Protein AF-A0A3N4ZR74-F1 (afdb_monomer)

InterPro domains:
  IPR009081 Phosphopantetheine binding ACP domain [PF00550] (6-69)
  IPR036736 ACP-like superfamily [G3DSA:1.10.1200.10] (2-76)
  IPR036736 ACP-like superfamily [SSF47336] (5-72)

pLDDT: mean 84.52, std 9.01, range [60.03, 93.0]

Nearest PDB structures (foldseek):
  8xks-assembly1_R  TM=6.762E-01  e=4.667E-03  Chlamydomonas reinhardtii
  8gsa-assembly1_A  TM=7.508E-01  e=1.264E-02  Enterococcus faecalis
  8xqx-assembly1_J  TM=6.690E-01  e=1.954E-02  Chlamydomonas reinhardtii
  6kfu-assembly1_A  TM=6.769E-01  e=1.117E-01  Bacillus subtilis
  4ca3-assembly1_A  TM=6.349E-01  e=1.839E-01  Streptomyces virginiae

Foldseek 3Di:
DDLQVLLCLLCVQFPDHSVPFDQADFCVVRVHDPVSLVVSCVVCCVQQPPQLPDDDPPRTGSNSSVVSSVVSNVVVVVD

Structure (mmCIF, N/CA/C/O backbone):
data_AF-A0A3N4ZR74-F1
#
_entry.id   AF-A0A3N4ZR74-F1
#
loop_
_atom_site.group_PDB
_atom_site.id
_atom_site.type_symbol
_atom_site.label_atom_id
_atom_site.label_alt_id
_atom_site.label_comp_id
_atom_site.label_asym_id
_atom_site.label_entity_id
_atom_site.label_seq_id
_atom_site.pdbx_PDB_ins_code
_atom_site.Cartn_x
_atom_site.Cartn_y
_atom_site.Cartn_z
_atom_site.occupancy
_atom_site.B_iso_or_equiv
_atom_site.auth_seq_id
_atom_site.auth_comp_id
_atom_site.auth_asym_id
_atom_site.auth_atom_id
_atom_site.pdbx_PDB_model_num
ATOM 1 N N . MET A 1 1 ? 2.689 0.523 -12.133 1.00 77.06 1 MET A N 1
ATOM 2 C CA . MET A 1 1 ? 1.303 0.269 -11.666 1.00 77.06 1 MET A CA 1
ATOM 3 C C . MET A 1 1 ? 0.569 1.603 -11.496 1.00 77.06 1 MET A C 1
ATOM 5 O O . MET A 1 1 ? 1.254 2.613 -11.400 1.00 77.06 1 MET A O 1
ATOM 9 N N . ASN A 1 2 ? -0.770 1.634 -11.519 1.00 86.38 2 ASN A N 1
ATOM 10 C CA . ASN A 1 2 ? -1.571 2.838 -11.225 1.00 86.38 2 ASN A CA 1
ATOM 11 C C . ASN A 1 2 ? -2.180 2.770 -9.807 1.00 86.38 2 ASN A C 1
ATOM 13 O O . ASN A 1 2 ? -2.166 1.710 -9.185 1.00 86.38 2 ASN A O 1
ATOM 17 N N . GLU A 1 3 ? -2.711 3.889 -9.308 1.00 88.25 3 GLU A N 1
ATOM 18 C CA . GLU A 1 3 ? -3.277 3.999 -7.953 1.00 88.25 3 GLU A CA 1
ATOM 19 C C . GLU A 1 3 ? -4.411 2.997 -7.696 1.00 88.25 3 GLU A C 1
ATOM 21 O O . GLU A 1 3 ? -4.438 2.362 -6.647 1.00 88.25 3 GLU A O 1
ATOM 26 N N . THR A 1 4 ? -5.323 2.808 -8.651 1.00 89.25 4 THR A N 1
ATOM 27 C CA . THR A 1 4 ? -6.456 1.888 -8.488 1.00 89.25 4 THR A CA 1
ATOM 28 C C . THR A 1 4 ? -5.986 0.453 -8.273 1.00 89.25 4 THR A C 1
ATOM 30 O O . THR A 1 4 ? -6.366 -0.170 -7.288 1.00 89.25 4 THR A O 1
ATOM 33 N N . ALA A 1 5 ? -5.096 -0.042 -9.135 1.00 88.31 5 ALA A N 1
ATOM 34 C CA . ALA A 1 5 ? -4.553 -1.393 -9.020 1.00 88.31 5 ALA A CA 1
ATOM 35 C C . ALA A 1 5 ? -3.744 -1.581 -7.725 1.00 88.31 5 ALA A C 1
ATOM 37 O O . ALA A 1 5 ? -3.767 -2.656 -7.129 1.00 88.31 5 ALA A O 1
ATOM 38 N N . PHE A 1 6 ? -3.057 -0.530 -7.265 1.00 90.12 6 PHE A N 1
ATOM 39 C CA . PHE A 1 6 ? -2.376 -0.552 -5.975 1.00 90.12 6 PHE A CA 1
ATOM 40 C C . PHE A 1 6 ? -3.362 -0.685 -4.815 1.00 90.12 6 PHE A C 1
ATOM 42 O O . PHE A 1 6 ? -3.184 -1.568 -3.982 1.00 90.12 6 PHE A O 1
ATOM 49 N N . LYS A 1 7 ? -4.416 0.139 -4.775 1.00 92.00 7 LYS A N 1
ATOM 50 C CA . LYS A 1 7 ? -5.438 0.066 -3.722 1.00 92.00 7 LYS A CA 1
ATOM 51 C C . LYS A 1 7 ? -6.156 -1.278 -3.717 1.00 92.00 7 LYS A C 1
ATOM 53 O O . LYS A 1 7 ? -6.421 -1.807 -2.649 1.00 92.00 7 LYS A O 1
ATOM 58 N N . GLU A 1 8 ? -6.420 -1.868 -4.881 1.00 92.50 8 GLU A N 1
ATOM 59 C CA . GLU A 1 8 ? -6.975 -3.225 -4.979 1.00 92.50 8 GLU A CA 1
ATOM 60 C C . GLU A 1 8 ? -6.029 -4.286 -4.400 1.00 92.50 8 GLU A C 1
ATOM 62 O O . GLU A 1 8 ? -6.463 -5.197 -3.688 1.00 92.50 8 GLU A O 1
ATOM 67 N N . ALA A 1 9 ? -4.726 -4.170 -4.669 1.00 90.88 9 ALA A N 1
ATOM 68 C CA . ALA A 1 9 ? -3.730 -5.062 -4.090 1.00 90.88 9 ALA A CA 1
ATOM 69 C C . ALA A 1 9 ? -3.611 -4.867 -2.569 1.00 90.88 9 ALA A C 1
ATOM 71 O O . ALA A 1 9 ? -3.603 -5.857 -1.837 1.00 90.88 9 ALA A O 1
ATOM 72 N N . LEU A 1 10 ? -3.588 -3.614 -2.108 1.00 90.69 10 LEU A N 1
ATOM 73 C CA . LEU A 1 10 ? -3.493 -3.231 -0.701 1.00 90.69 10 LEU A CA 1
ATOM 74 C C . LEU A 1 10 ? -4.729 -3.662 0.098 1.00 90.69 10 LEU A C 1
ATOM 76 O O . LEU A 1 10 ? -4.588 -4.216 1.181 1.00 90.69 10 LEU A O 1
ATOM 80 N N . ALA A 1 11 ? -5.929 -3.522 -0.466 1.00 93.00 11 ALA A N 1
ATOM 81 C CA . ALA A 1 11 ? -7.191 -3.938 0.151 1.00 93.00 11 ALA A CA 1
ATOM 82 C C . ALA A 1 11 ? -7.307 -5.452 0.388 1.00 93.00 11 ALA A C 1
ATOM 84 O O . ALA A 1 11 ? -8.216 -5.903 1.074 1.00 93.00 11 ALA A O 1
ATOM 85 N N . THR A 1 12 ? -6.403 -6.260 -0.178 1.00 91.19 12 THR A N 1
ATOM 86 C CA . THR A 1 12 ? -6.305 -7.685 0.187 1.00 91.19 12 THR A CA 1
ATOM 87 C C . THR A 1 12 ? -5.783 -7.869 1.615 1.00 91.19 12 THR A C 1
ATOM 89 O O . THR A 1 12 ? -6.074 -8.884 2.242 1.00 91.19 12 THR A O 1
ATOM 92 N N . PHE A 1 13 ? -5.003 -6.904 2.099 1.00 90.62 13 PHE A N 1
ATOM 93 C CA . PHE A 1 13 ? -4.341 -6.927 3.399 1.00 90.62 13 PHE A CA 1
ATOM 94 C C . PHE A 1 13 ? -4.951 -5.918 4.377 1.00 90.62 13 PHE A C 1
ATOM 96 O O . PHE A 1 13 ? -4.883 -6.126 5.583 1.00 90.62 13 PHE A O 1
ATOM 103 N N . ALA A 1 14 ? -5.565 -4.847 3.867 1.00 92.00 14 ALA A N 1
ATOM 104 C CA . ALA A 1 14 ? -6.234 -3.852 4.690 1.00 92.00 14 ALA A CA 1
ATOM 105 C C . ALA A 1 14 ? -7.538 -4.390 5.300 1.00 92.00 14 ALA A C 1
ATOM 107 O O . ALA A 1 14 ? -8.153 -5.342 4.812 1.00 92.00 14 ALA A O 1
ATOM 108 N N . THR A 1 15 ? -7.999 -3.725 6.353 1.00 91.12 15 THR A N 1
ATOM 109 C CA . THR A 1 15 ? -9.286 -4.001 7.010 1.00 91.12 15 THR A CA 1
ATOM 110 C C . THR A 1 15 ? -10.483 -3.457 6.228 1.00 91.12 15 THR A C 1
ATOM 112 O O . THR A 1 15 ? -11.618 -3.876 6.467 1.00 91.12 15 THR A O 1
ATOM 115 N N . GLU A 1 16 ? -10.233 -2.557 5.275 1.00 89.94 16 GLU A N 1
ATOM 116 C CA . GLU A 1 16 ? -11.234 -1.873 4.462 1.00 89.94 16 GLU A CA 1
ATOM 117 C C . GLU A 1 16 ? -11.100 -2.183 2.960 1.00 89.94 16 GLU A C 1
ATOM 119 O O . GLU A 1 16 ? -10.006 -2.475 2.466 1.00 89.94 16 GLU A O 1
ATOM 124 N N . PRO A 1 17 ? -12.208 -2.113 2.193 1.00 92.00 17 PRO A N 1
ATOM 125 C CA . PRO A 1 17 ? -12.171 -2.312 0.749 1.00 92.00 17 PRO A CA 1
ATOM 126 C C . PRO A 1 17 ? -11.453 -1.158 0.034 1.00 92.00 17 PRO A C 1
ATOM 128 O O . PRO A 1 17 ? -11.462 -0.019 0.492 1.00 92.00 17 PRO A O 1
ATOM 131 N N . ALA A 1 18 ? -10.914 -1.431 -1.158 1.00 91.00 18 ALA A N 1
ATOM 132 C CA . ALA A 1 18 ? -10.129 -0.473 -1.949 1.00 91.00 18 ALA A CA 1
ATOM 133 C C . ALA A 1 18 ? -10.841 0.862 -2.236 1.00 91.00 18 ALA A C 1
ATOM 135 O O . ALA A 1 18 ? -10.181 1.881 -2.424 1.00 91.00 18 ALA A O 1
ATOM 136 N N . GLU A 1 19 ? -12.176 0.858 -2.281 1.00 91.00 19 GLU A N 1
ATOM 137 C CA . GLU A 1 19 ? -13.006 2.052 -2.480 1.00 91.00 19 GLU A CA 1
ATOM 138 C C . GLU A 1 19 ? -13.030 3.000 -1.271 1.00 91.00 19 GLU A C 1
ATOM 140 O O . GLU A 1 19 ? -13.247 4.198 -1.455 1.00 91.00 19 GLU A O 1
ATOM 145 N N . ASN A 1 20 ? -12.768 2.481 -0.069 1.00 91.75 20 ASN A N 1
ATOM 146 C CA . ASN A 1 20 ? -12.699 3.256 1.169 1.00 91.75 20 ASN A CA 1
ATOM 147 C C . ASN A 1 20 ? -11.283 3.747 1.485 1.00 91.75 20 ASN A C 1
ATOM 149 O O . ASN A 1 20 ? -11.141 4.695 2.247 1.00 91.75 20 ASN A O 1
ATOM 153 N N . LEU A 1 21 ? -10.252 3.143 0.887 1.00 91.19 21 LEU A N 1
ATOM 154 C CA . LEU A 1 21 ? -8.862 3.519 1.136 1.00 91.19 21 LEU A CA 1
ATOM 155 C C . LEU A 1 21 ? -8.531 4.887 0.519 1.00 91.19 21 LEU A C 1
ATOM 157 O O . LEU A 1 21 ? -8.567 5.088 -0.708 1.00 91.19 21 LEU A O 1
ATOM 161 N N . SER A 1 22 ? -8.122 5.825 1.362 1.00 92.69 22 SER A N 1
ATOM 162 C CA . SER A 1 22 ? -7.513 7.093 0.979 1.00 92.69 22 SER A CA 1
ATOM 163 C C . SER A 1 22 ? -5.994 6.965 0.898 1.00 92.69 22 SER A C 1
ATOM 165 O O . SER A 1 22 ? -5.360 6.186 1.596 1.00 92.69 22 SER A O 1
ATOM 167 N N . MET A 1 23 ? -5.381 7.788 0.048 1.00 90.62 23 MET A N 1
ATOM 168 C CA . MET A 1 23 ? -3.919 7.909 -0.013 1.00 90.62 23 MET A CA 1
ATOM 169 C C . MET A 1 23 ? -3.332 8.554 1.249 1.00 90.62 23 MET A C 1
ATOM 171 O O . MET A 1 23 ? -2.163 8.361 1.562 1.00 90.62 23 MET A O 1
ATOM 175 N N . THR A 1 24 ? -4.147 9.311 1.979 1.00 92.25 24 THR A N 1
ATOM 176 C CA . THR A 1 24 ? -3.749 9.986 3.218 1.00 92.25 24 THR A CA 1
ATOM 177 C C . THR A 1 24 ? -3.912 9.121 4.459 1.00 92.25 24 THR A C 1
ATOM 179 O O . THR A 1 24 ? -3.570 9.596 5.536 1.00 92.25 24 THR A O 1
ATOM 182 N N . ASP A 1 25 ? -4.487 7.923 4.331 1.00 92.56 25 ASP A N 1
ATOM 183 C CA . ASP A 1 25 ? -4.718 7.061 5.486 1.00 92.56 25 ASP A CA 1
ATOM 184 C C . ASP A 1 25 ? -3.392 6.527 6.012 1.00 92.56 25 ASP A C 1
ATOM 186 O O . ASP A 1 25 ? -2.477 6.211 5.238 1.00 92.56 25 ASP A O 1
ATOM 190 N N . GLU A 1 26 ? -3.298 6.427 7.333 1.00 91.94 26 GLU A N 1
ATOM 191 C CA . GLU A 1 26 ? -2.174 5.775 7.983 1.00 91.94 26 GLU A CA 1
ATOM 192 C C . GLU A 1 26 ? -2.276 4.260 7.790 1.00 91.94 26 GLU A C 1
ATOM 194 O O . GLU A 1 26 ? -3.352 3.671 7.909 1.00 91.94 26 GLU A O 1
ATOM 199 N N . LEU A 1 27 ? -1.145 3.612 7.503 1.00 90.19 27 LEU A N 1
ATOM 200 C CA . LEU A 1 27 ? -1.092 2.167 7.270 1.00 90.19 27 LEU A CA 1
ATOM 201 C C . LEU A 1 27 ? -1.607 1.386 8.489 1.00 90.19 27 LEU A C 1
ATOM 203 O O . LEU A 1 27 ? -2.386 0.452 8.325 1.00 90.19 27 LEU A O 1
ATOM 207 N N . ASP A 1 28 ? -1.250 1.813 9.703 1.00 89.75 28 ASP A N 1
ATOM 208 C CA . ASP A 1 28 ? -1.706 1.178 10.947 1.00 89.75 28 ASP A CA 1
ATOM 209 C C . ASP A 1 28 ? -3.232 1.290 11.132 1.00 89.75 28 ASP A C 1
ATOM 211 O O . ASP A 1 28 ? -3.881 0.315 11.514 1.00 89.75 28 ASP A O 1
ATOM 215 N N . GLU A 1 29 ? -3.833 2.432 10.769 1.00 91.06 29 GLU A N 1
ATOM 216 C CA . GLU A 1 29 ? -5.283 2.655 10.883 1.00 91.06 29 GLU A CA 1
ATOM 217 C C . GLU A 1 29 ? -6.090 1.733 9.962 1.00 91.06 29 GLU A C 1
ATOM 219 O O . GLU A 1 29 ? -7.147 1.228 10.352 1.00 91.06 29 GLU A O 1
ATOM 224 N N . ILE A 1 30 ? -5.567 1.445 8.768 1.00 91.75 30 ILE A N 1
ATOM 225 C CA . ILE A 1 30 ? -6.178 0.503 7.818 1.00 91.75 30 ILE A CA 1
ATOM 226 C C . ILE A 1 30 ? -5.738 -0.952 8.059 1.00 91.75 30 ILE A C 1
ATOM 228 O O . ILE A 1 30 ? -6.052 -1.837 7.260 1.00 91.75 30 ILE A O 1
ATOM 232 N N . GLY A 1 31 ? -5.031 -1.221 9.161 1.00 89.69 31 GLY A N 1
ATOM 233 C CA . GLY A 1 31 ? -4.581 -2.551 9.577 1.00 89.69 31 GLY A CA 1
ATOM 234 C C . GLY A 1 31 ? -3.456 -3.145 8.731 1.00 89.69 31 GLY A C 1
ATOM 235 O O . GLY A 1 31 ? -3.290 -4.362 8.711 1.00 89.69 31 GLY A O 1
ATOM 236 N N . ILE A 1 32 ? -2.695 -2.304 8.033 1.00 90.56 32 ILE A N 1
ATOM 237 C CA . ILE A 1 32 ? -1.492 -2.690 7.301 1.00 90.56 32 ILE A CA 1
ATOM 238 C C . ILE A 1 32 ? -0.295 -2.608 8.245 1.00 90.56 32 ILE A C 1
ATOM 240 O O . ILE A 1 32 ? 0.151 -1.530 8.632 1.00 90.56 32 ILE A O 1
ATOM 244 N N . ASP A 1 33 ? 0.256 -3.770 8.574 1.00 88.56 33 ASP A N 1
ATOM 245 C CA . ASP A 1 33 ? 1.498 -3.896 9.333 1.00 88.56 33 ASP A CA 1
ATOM 246 C C . ASP A 1 33 ? 2.706 -4.192 8.422 1.00 88.56 33 ASP A C 1
ATOM 248 O O . ASP A 1 33 ? 2.596 -4.369 7.206 1.00 88.56 33 ASP A O 1
ATOM 252 N N . SER A 1 34 ? 3.897 -4.274 9.015 1.00 84.31 34 SER A N 1
ATOM 253 C CA . SER A 1 34 ? 5.132 -4.583 8.284 1.00 84.31 34 SER A CA 1
ATOM 254 C C . SER A 1 34 ? 5.122 -5.960 7.605 1.00 84.31 34 SER A C 1
ATOM 256 O O . SER A 1 34 ? 5.817 -6.148 6.604 1.00 84.31 34 SER A O 1
ATOM 258 N N . ILE A 1 35 ? 4.324 -6.913 8.102 1.00 87.50 35 ILE A N 1
ATOM 259 C CA . ILE A 1 35 ? 4.144 -8.235 7.485 1.00 87.50 35 ILE A CA 1
ATOM 260 C C . ILE A 1 35 ? 3.273 -8.095 6.237 1.00 87.50 35 ILE A C 1
ATOM 262 O O . ILE A 1 35 ? 3.637 -8.592 5.177 1.00 87.50 35 ILE A O 1
ATOM 266 N N . SER A 1 36 ? 2.177 -7.354 6.343 1.00 88.94 36 SER A N 1
ATOM 267 C CA . SER A 1 36 ? 1.235 -7.051 5.268 1.00 88.94 36 SER A CA 1
ATOM 268 C C . SER A 1 36 ? 1.923 -6.315 4.125 1.00 88.94 36 SER A C 1
ATOM 270 O O . SER A 1 36 ? 1.733 -6.657 2.959 1.00 88.94 36 SER A O 1
ATOM 272 N N . VAL A 1 37 ? 2.790 -5.349 4.448 1.00 86.69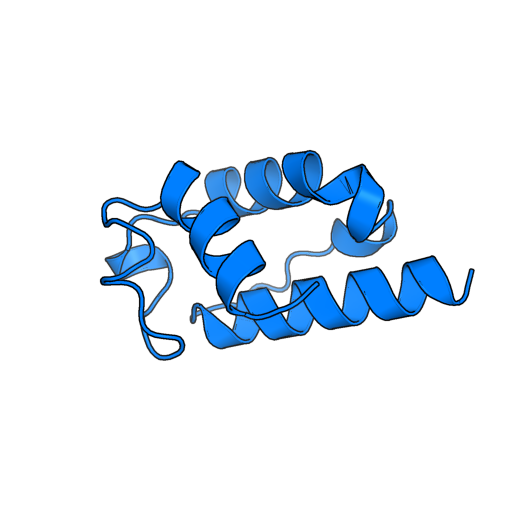 37 VAL A N 1
ATOM 273 C CA . VAL A 1 37 ? 3.645 -4.692 3.453 1.00 86.69 37 VAL A CA 1
ATOM 274 C C . VAL A 1 37 ? 4.562 -5.716 2.791 1.00 86.69 37 VAL A C 1
ATOM 276 O O . VAL A 1 37 ? 4.632 -5.763 1.569 1.00 86.69 37 VAL A O 1
ATOM 279 N N . PHE A 1 38 ? 5.234 -6.577 3.555 1.00 84.88 38 PHE A N 1
ATOM 280 C CA . PHE A 1 38 ? 6.109 -7.598 2.979 1.00 84.88 38 PHE A CA 1
ATOM 281 C C . PHE A 1 38 ? 5.357 -8.563 2.044 1.00 84.88 38 PHE A C 1
ATOM 283 O O . PHE A 1 38 ? 5.818 -8.834 0.935 1.00 84.88 38 PHE A O 1
ATOM 290 N N . GLU A 1 39 ? 4.170 -9.029 2.435 1.00 87.38 39 GLU A N 1
ATOM 291 C CA . GLU A 1 39 ? 3.321 -9.885 1.600 1.00 87.38 39 GLU A CA 1
ATOM 292 C C . GLU A 1 39 ? 2.806 -9.164 0.350 1.00 87.38 39 GLU A C 1
ATOM 294 O O . GLU A 1 39 ? 2.767 -9.756 -0.733 1.00 87.38 39 GLU A O 1
ATOM 299 N N . LEU A 1 40 ? 2.463 -7.878 0.459 1.00 88.25 40 LEU A N 1
ATOM 300 C CA . LEU A 1 40 ? 2.117 -7.042 -0.687 1.00 88.25 40 LEU A CA 1
ATOM 301 C C . LEU A 1 40 ? 3.288 -6.948 -1.669 1.00 88.25 40 LEU A C 1
ATOM 303 O O . LEU A 1 40 ? 3.082 -7.073 -2.875 1.00 88.25 40 LEU A O 1
ATOM 307 N N . MET A 1 41 ? 4.510 -6.768 -1.171 1.00 84.44 41 MET A N 1
ATOM 308 C CA . MET A 1 41 ? 5.705 -6.674 -2.011 1.00 84.44 41 MET A CA 1
ATOM 309 C C . MET A 1 41 ? 6.008 -7.991 -2.724 1.00 84.44 41 MET A C 1
ATOM 311 O O . MET A 1 41 ? 6.335 -7.960 -3.906 1.00 84.44 41 MET A O 1
ATOM 315 N N . ILE A 1 42 ? 5.813 -9.138 -2.063 1.00 84.50 42 ILE A N 1
ATOM 316 C CA . ILE A 1 42 ? 5.882 -10.459 -2.714 1.00 84.50 42 ILE A CA 1
ATOM 317 C C . ILE A 1 42 ? 4.796 -10.583 -3.787 1.00 84.50 42 ILE A C 1
ATOM 319 O O . ILE A 1 42 ? 5.062 -11.002 -4.909 1.00 84.50 42 ILE A O 1
ATOM 323 N N . LYS A 1 43 ? 3.556 -1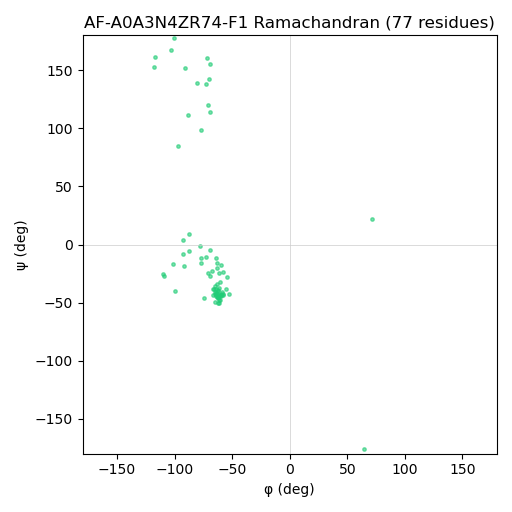0.190 -3.480 1.00 85.81 43 LYS A N 1
ATOM 324 C CA . LYS A 1 43 ? 2.450 -10.236 -4.449 1.00 85.81 43 LYS A CA 1
ATOM 325 C C . LYS A 1 43 ? 2.721 -9.361 -5.673 1.00 85.81 43 LYS A C 1
ATOM 327 O O . LYS A 1 43 ? 2.270 -9.679 -6.772 1.00 85.81 43 LYS A O 1
ATOM 332 N N . LEU A 1 44 ? 3.433 -8.258 -5.476 1.00 84.56 44 LEU A N 1
ATOM 333 C CA . LEU A 1 44 ? 3.826 -7.327 -6.521 1.00 84.56 44 LEU A CA 1
ATOM 334 C C . LEU A 1 44 ? 5.204 -7.639 -7.112 1.00 84.56 44 LEU A C 1
ATOM 336 O O . LEU A 1 44 ? 5.631 -6.872 -7.965 1.00 84.56 44 LEU A O 1
ATOM 340 N N . GLU A 1 45 ? 5.887 -8.720 -6.724 1.00 82.50 45 GLU A N 1
ATOM 341 C CA . GLU A 1 45 ? 7.272 -9.026 -7.122 1.00 82.50 45 GLU A CA 1
ATOM 342 C C . GLU A 1 45 ? 7.468 -8.982 -8.645 1.00 82.50 45 GLU A C 1
ATOM 344 O O . GLU A 1 45 ? 8.400 -8.343 -9.122 1.00 82.50 45 GLU A O 1
ATOM 349 N N . ASP A 1 46 ? 6.529 -9.540 -9.415 1.00 78.81 46 ASP A N 1
ATOM 350 C CA . ASP A 1 46 ? 6.508 -9.479 -10.889 1.00 78.81 46 ASP A CA 1
ATOM 351 C C . ASP A 1 46 ? 6.481 -8.038 -11.450 1.00 78.81 46 ASP A C 1
ATOM 353 O O . ASP A 1 46 ? 6.853 -7.784 -12.593 1.00 78.81 46 ASP A O 1
ATOM 357 N N . VAL A 1 47 ? 6.008 -7.075 -10.656 1.00 76.00 47 VAL A N 1
ATOM 358 C CA . VAL A 1 47 ? 5.873 -5.654 -11.006 1.00 76.00 47 VAL A CA 1
ATOM 359 C C . VAL A 1 47 ? 7.029 -4.816 -10.455 1.00 76.00 47 VAL A C 1
ATOM 361 O O . VAL A 1 47 ? 7.478 -3.891 -11.132 1.00 76.00 47 VAL A O 1
ATOM 364 N N . VAL A 1 48 ? 7.482 -5.085 -9.228 1.00 76.00 48 VAL A N 1
ATOM 365 C CA . VAL A 1 48 ? 8.475 -4.258 -8.514 1.00 76.00 48 VAL A CA 1
ATOM 366 C C . VAL A 1 48 ? 9.895 -4.826 -8.532 1.00 76.00 48 VAL A C 1
ATOM 368 O O . VAL A 1 48 ? 10.844 -4.085 -8.276 1.00 76.00 48 VAL A O 1
ATOM 371 N N . GLY A 1 49 ? 10.056 -6.107 -8.861 1.00 72.50 49 GLY A N 1
ATOM 372 C CA . GLY A 1 49 ? 11.332 -6.821 -8.845 1.00 72.50 49 GLY A CA 1
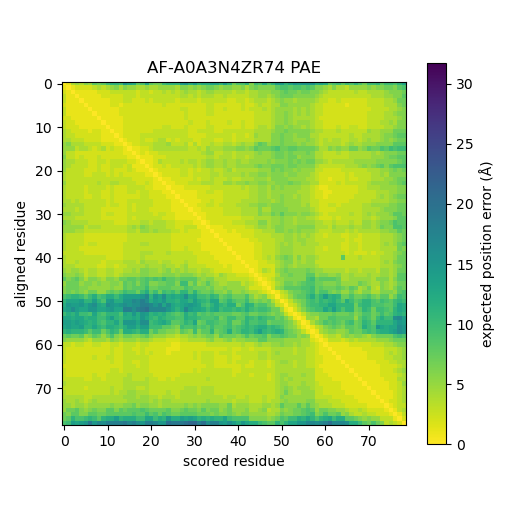ATOM 373 C C . GLY A 1 49 ? 11.935 -6.958 -7.442 1.00 72.50 49 GLY A C 1
ATOM 374 O O . GLY A 1 49 ? 11.374 -6.510 -6.442 1.00 72.50 49 GLY A O 1
ATOM 375 N N . GLU A 1 50 ? 13.142 -7.526 -7.354 1.00 69.25 50 GLU A N 1
ATOM 376 C CA . GLU A 1 50 ? 13.868 -7.727 -6.081 1.00 69.25 50 GLU A CA 1
ATOM 377 C C . GLU A 1 50 ? 14.158 -6.420 -5.306 1.00 69.25 50 GLU A C 1
ATOM 379 O O . GLU A 1 50 ? 14.437 -6.441 -4.103 1.00 69.25 50 GLU A O 1
ATOM 384 N N . HIS A 1 51 ? 14.084 -5.263 -5.972 1.00 62.34 51 HIS A N 1
ATOM 385 C CA . HIS A 1 51 ? 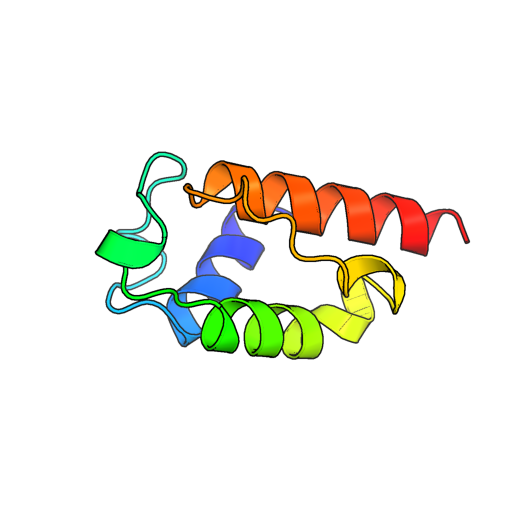14.436 -3.953 -5.411 1.00 62.34 51 HIS A CA 1
ATOM 386 C C . HIS A 1 51 ? 13.441 -3.402 -4.386 1.00 62.34 51 HIS A C 1
ATOM 388 O O . HIS A 1 51 ? 13.755 -2.439 -3.686 1.00 62.34 51 HIS A O 1
ATOM 394 N N . ALA A 1 52 ? 12.275 -4.023 -4.268 1.00 62.34 52 ALA A N 1
ATOM 395 C CA . ALA A 1 52 ? 11.210 -3.614 -3.365 1.00 62.34 52 ALA A CA 1
ATOM 396 C C . ALA A 1 52 ? 11.481 -4.002 -1.890 1.00 62.34 52 ALA A C 1
ATOM 398 O O . ALA A 1 52 ? 10.831 -3.540 -0.964 1.00 62.34 52 ALA A O 1
ATOM 399 N N . THR A 1 53 ? 12.485 -4.833 -1.622 1.00 60.03 53 THR A N 1
ATOM 400 C CA . THR A 1 53 ? 12.715 -5.433 -0.294 1.00 60.03 53 THR A CA 1
ATOM 401 C C . THR A 1 53 ? 13.178 -4.470 0.811 1.00 60.03 53 THR A C 1
ATOM 403 O O . THR A 1 53 ? 13.291 -4.884 1.965 1.00 60.03 53 THR A O 1
ATOM 406 N N . LYS A 1 54 ? 13.435 -3.190 0.511 1.00 65.75 54 LYS A N 1
ATOM 407 C CA . LYS A 1 54 ? 13.788 -2.183 1.523 1.00 65.75 54 LYS A CA 1
ATOM 408 C C . LYS A 1 54 ? 12.565 -1.374 1.940 1.00 65.75 54 LYS A C 1
ATOM 410 O O . LYS A 1 54 ? 12.345 -0.283 1.429 1.00 65.75 54 LYS A O 1
ATOM 415 N N . ILE A 1 55 ? 11.814 -1.906 2.898 1.00 65.69 55 ILE A N 1
ATOM 416 C CA . ILE A 1 55 ? 10.827 -1.122 3.642 1.00 65.69 55 ILE A CA 1
ATOM 417 C C . ILE A 1 55 ? 11.610 -0.139 4.524 1.00 65.69 55 ILE A C 1
ATOM 419 O O . ILE A 1 55 ? 12.375 -0.556 5.393 1.00 65.69 55 ILE A O 1
ATOM 423 N N . ASP A 1 56 ? 11.483 1.153 4.236 1.00 65.88 56 ASP A N 1
ATOM 424 C CA . ASP A 1 56 ? 11.973 2.241 5.086 1.00 65.88 56 ASP A CA 1
ATOM 425 C C . ASP A 1 56 ? 10.964 2.482 6.221 1.00 65.88 56 ASP A C 1
ATOM 427 O O . ASP A 1 56 ? 9.755 2.469 5.993 1.00 65.88 56 ASP A O 1
ATOM 431 N N . ASP A 1 57 ? 11.469 2.719 7.434 1.00 64.06 57 ASP A N 1
ATOM 432 C CA . ASP A 1 57 ? 10.671 2.936 8.657 1.00 64.06 57 ASP A CA 1
ATOM 433 C C . ASP A 1 57 ? 9.792 4.206 8.572 1.00 64.06 57 ASP A C 1
ATOM 435 O O . ASP A 1 57 ? 8.837 4.364 9.323 1.00 64.06 57 ASP A O 1
ATOM 439 N N . ASP A 1 58 ? 10.085 5.099 7.619 1.00 69.25 58 ASP A N 1
ATOM 440 C CA . ASP A 1 58 ? 9.338 6.335 7.354 1.00 69.25 58 ASP A CA 1
ATOM 441 C C . ASP A 1 58 ? 8.023 6.125 6.564 1.00 69.25 58 ASP A C 1
ATOM 443 O O . ASP A 1 58 ? 7.304 7.091 6.306 1.00 69.25 58 ASP A O 1
ATOM 447 N N . MET A 1 59 ? 7.673 4.894 6.165 1.00 82.56 59 MET A N 1
ATOM 448 C CA . MET A 1 59 ? 6.389 4.619 5.502 1.00 82.56 59 MET A CA 1
ATOM 449 C C . MET A 1 59 ? 5.252 4.589 6.520 1.00 82.56 59 MET A C 1
ATOM 451 O O . MET A 1 59 ? 5.020 3.576 7.177 1.00 82.56 59 MET A O 1
ATOM 455 N N . SER A 1 60 ? 4.526 5.699 6.623 1.00 87.38 60 SER A N 1
ATOM 456 C CA . SER A 1 60 ? 3.410 5.841 7.565 1.00 87.38 60 SER A CA 1
ATOM 457 C C . SER A 1 60 ? 2.052 5.862 6.872 1.00 87.38 60 SER A C 1
ATOM 459 O O . SER A 1 60 ? 1.068 5.427 7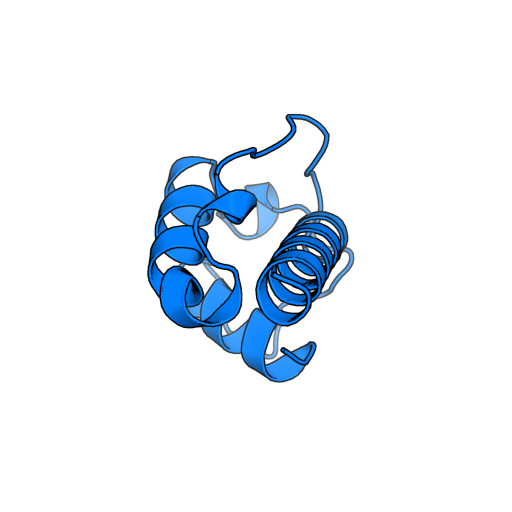.465 1.00 87.38 60 SER A O 1
ATOM 461 N N . THR A 1 61 ? 1.994 6.292 5.608 1.00 92.25 61 THR A N 1
ATOM 462 C CA . THR A 1 61 ? 0.738 6.447 4.863 1.00 92.25 61 THR A CA 1
ATOM 463 C C . THR A 1 61 ? 0.637 5.546 3.634 1.00 92.25 61 THR A C 1
ATOM 465 O O . THR A 1 61 ? 1.634 5.062 3.086 1.00 92.25 61 THR A O 1
ATOM 468 N N . VAL A 1 62 ? -0.593 5.356 3.150 1.00 92.00 62 VAL A N 1
ATOM 469 C CA . VAL A 1 62 ? -0.888 4.659 1.885 1.00 92.00 62 VAL A CA 1
ATOM 470 C C . VAL A 1 62 ? -0.133 5.292 0.710 1.00 92.00 62 VAL A C 1
ATOM 472 O O . VAL A 1 62 ? 0.364 4.572 -0.160 1.00 92.00 62 VAL A O 1
ATOM 475 N N . GLN A 1 63 ? -0.008 6.621 0.692 1.00 92.12 63 GLN A N 1
ATOM 476 C CA . GLN A 1 63 ? 0.752 7.334 -0.328 1.00 92.12 63 GLN A CA 1
ATOM 477 C C . GLN A 1 63 ? 2.244 6.990 -0.282 1.00 92.12 63 GLN A C 1
ATOM 479 O O . GLN A 1 63 ? 2.817 6.717 -1.336 1.00 92.12 63 GLN A O 1
ATOM 484 N N . ASP A 1 64 ? 2.861 6.948 0.903 1.00 90.56 64 ASP A N 1
ATOM 485 C CA . ASP A 1 64 ? 4.288 6.617 1.039 1.00 90.56 64 ASP A CA 1
ATOM 486 C C . ASP A 1 64 ? 4.584 5.221 0.481 1.00 90.56 64 ASP A C 1
ATOM 488 O O . ASP A 1 64 ? 5.536 5.022 -0.282 1.00 90.56 64 ASP A O 1
ATOM 492 N N . LEU A 1 65 ? 3.719 4.258 0.811 1.00 89.38 65 LEU A N 1
ATOM 493 C CA . LEU A 1 65 ? 3.826 2.893 0.311 1.00 89.38 65 LEU A CA 1
ATOM 494 C C . LEU A 1 65 ? 3.622 2.831 -1.208 1.00 89.38 65 LEU A C 1
ATOM 496 O O . LEU A 1 65 ? 4.370 2.142 -1.908 1.00 89.38 65 LEU A O 1
ATOM 500 N N . TYR A 1 66 ? 2.646 3.572 -1.739 1.00 90.56 66 TYR A N 1
ATOM 501 C CA . TYR A 1 66 ? 2.415 3.653 -3.179 1.00 90.56 66 TYR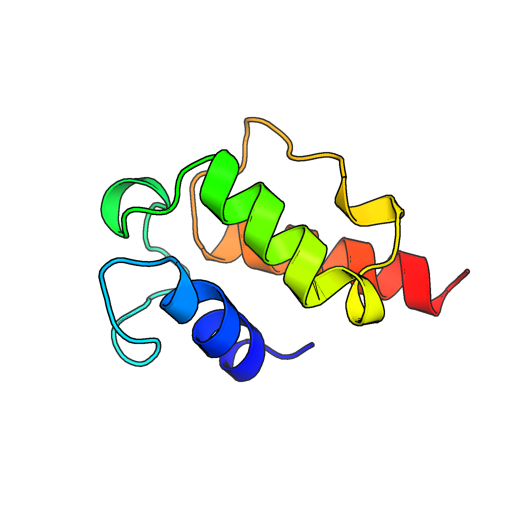 A CA 1
ATOM 502 C C . TYR A 1 66 ? 3.620 4.235 -3.922 1.00 90.56 66 TYR A C 1
ATOM 504 O O . TYR A 1 66 ? 4.065 3.658 -4.918 1.00 90.56 66 TYR A O 1
ATOM 512 N N . ASP A 1 67 ? 4.170 5.349 -3.440 1.00 89.25 67 ASP A N 1
ATOM 513 C CA . ASP A 1 67 ? 5.335 6.000 -4.037 1.00 89.25 67 ASP A CA 1
ATOM 514 C C . ASP A 1 67 ? 6.563 5.085 -3.988 1.00 89.25 67 ASP A C 1
ATOM 516 O O . ASP A 1 67 ? 7.309 4.989 -4.970 1.00 89.25 67 ASP A O 1
ATOM 520 N N . HIS A 1 68 ? 6.740 4.341 -2.894 1.00 86.81 68 HIS A N 1
ATOM 521 C CA . HIS A 1 68 ? 7.801 3.350 -2.780 1.00 86.81 68 HIS A CA 1
ATOM 522 C C . HIS A 1 68 ? 7.656 2.221 -3.809 1.00 86.81 68 HIS A C 1
ATOM 524 O O . HIS A 1 68 ? 8.592 1.942 -4.564 1.00 86.81 68 HIS A O 1
ATOM 530 N N . VAL A 1 69 ? 6.470 1.618 -3.901 1.00 86.44 69 VAL A N 1
ATOM 531 C CA . VAL A 1 69 ? 6.149 0.574 -4.887 1.00 86.44 69 VAL A CA 1
ATOM 532 C C . VAL A 1 69 ? 6.351 1.085 -6.311 1.00 86.44 69 VAL A C 1
ATOM 534 O O . VAL A 1 69 ? 6.935 0.399 -7.152 1.00 86.44 69 VAL A O 1
ATOM 537 N N . ARG A 1 70 ? 5.908 2.311 -6.600 1.00 87.06 70 ARG A N 1
ATOM 538 C CA . ARG A 1 70 ? 6.053 2.919 -7.924 1.00 87.06 70 ARG A CA 1
ATOM 539 C C . ARG A 1 70 ? 7.521 3.111 -8.287 1.00 87.06 70 ARG A C 1
ATOM 541 O O . ARG A 1 70 ? 7.921 2.763 -9.395 1.00 87.06 70 ARG A O 1
ATOM 548 N N . LYS A 1 71 ? 8.322 3.618 -7.351 1.00 85.50 71 LYS A N 1
ATOM 549 C CA . LYS A 1 71 ? 9.764 3.810 -7.528 1.00 85.50 71 LYS A CA 1
ATOM 550 C C . LYS A 1 71 ? 10.495 2.481 -7.719 1.00 85.50 71 LYS A C 1
ATOM 552 O O . LYS A 1 71 ? 11.359 2.394 -8.586 1.00 85.50 71 LYS A O 1
ATOM 557 N N . ALA A 1 72 ? 10.141 1.446 -6.958 1.00 84.50 72 ALA A N 1
ATOM 558 C CA . ALA A 1 72 ? 10.703 0.106 -7.127 1.00 84.50 72 ALA A CA 1
ATOM 559 C C . ALA A 1 72 ? 10.379 -0.468 -8.518 1.00 84.50 72 ALA A C 1
ATOM 561 O O . ALA A 1 72 ? 11.280 -0.925 -9.218 1.00 84.50 72 ALA A O 1
ATOM 562 N N . ALA A 1 73 ? 9.128 -0.339 -8.971 1.00 83.44 73 ALA A N 1
ATOM 563 C CA . ALA A 1 73 ? 8.716 -0.751 -10.313 1.00 83.44 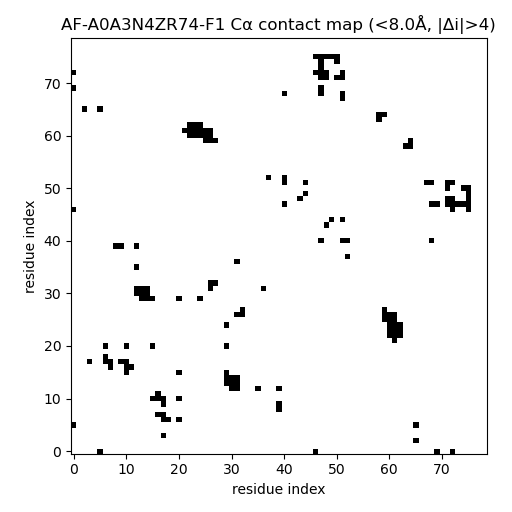73 ALA A CA 1
ATOM 564 C C . 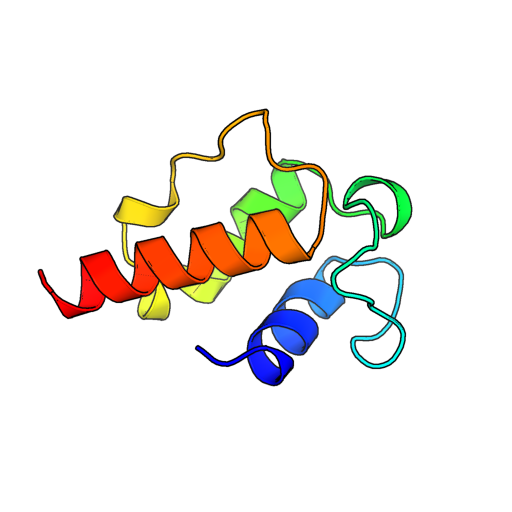ALA A 1 73 ? 9.433 0.024 -11.431 1.00 83.44 73 ALA A C 1
ATOM 566 O O . ALA A 1 73 ? 9.807 -0.563 -12.442 1.00 83.44 73 ALA A O 1
ATOM 567 N N . GLU A 1 74 ? 9.648 1.334 -11.269 1.00 84.25 74 GLU A N 1
ATOM 568 C CA . GLU A 1 74 ? 10.432 2.139 -12.219 1.00 84.25 74 GLU A CA 1
ATOM 569 C C . GLU A 1 74 ? 11.885 1.661 -12.303 1.00 84.25 74 GLU A C 1
ATOM 571 O O . GLU A 1 74 ? 12.425 1.528 -13.402 1.00 84.25 74 GLU A O 1
ATOM 576 N N . LEU A 1 75 ? 12.505 1.367 -11.155 1.00 81.38 75 LEU A N 1
ATOM 577 C CA . LEU A 1 75 ? 13.860 0.823 -11.100 1.00 81.38 75 LEU A CA 1
ATOM 578 C C . LEU A 1 75 ? 13.931 -0.544 -11.781 1.00 81.38 75 LEU A C 1
ATOM 580 O O . LEU A 1 75 ? 14.826 -0.750 -12.598 1.00 81.38 75 LEU A O 1
ATOM 584 N N . HIS A 1 76 ? 12.970 -1.435 -11.519 1.00 81.94 76 HIS A N 1
ATOM 585 C CA . HIS A 1 76 ? 12.909 -2.734 -12.183 1.00 81.94 76 HIS A CA 1
ATOM 586 C C . HIS A 1 76 ? 12.711 -2.599 -13.695 1.00 81.94 76 HIS A C 1
ATOM 588 O O . HIS A 1 76 ? 13.430 -3.237 -14.453 1.00 81.94 76 HIS A O 1
ATOM 594 N N . ALA A 1 77 ? 11.796 -1.744 -14.154 1.00 78.00 77 ALA A N 1
ATOM 595 C CA . ALA A 1 77 ? 11.573 -1.528 -15.583 1.00 78.00 77 ALA A CA 1
ATOM 596 C C . ALA A 1 77 ? 12.797 -0.929 -16.306 1.00 78.00 77 ALA A C 1
ATOM 598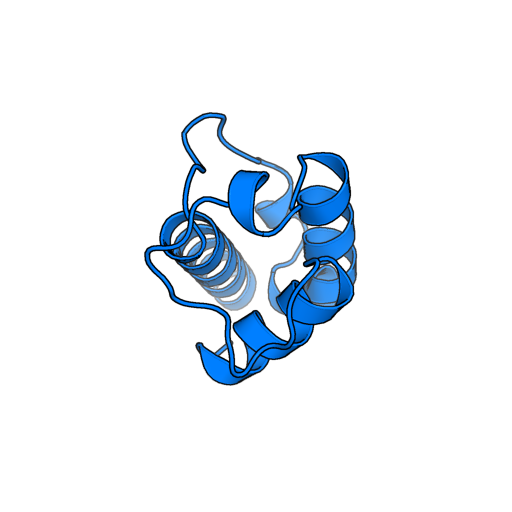 O O . ALA A 1 77 ? 12.888 -1.010 -17.531 1.00 78.00 77 ALA A O 1
ATOM 599 N N . SER A 1 78 ? 13.710 -0.297 -15.561 1.00 72.00 78 SER A N 1
ATOM 600 C CA . SER A 1 78 ? 14.966 0.259 -16.074 1.00 72.00 78 SER A CA 1
ATOM 601 C C . SER A 1 78 ? 16.169 -0.693 -15.998 1.00 72.00 78 SER A C 1
ATOM 603 O O . SER A 1 78 ? 17.228 -0.344 -16.526 1.00 72.00 78 SER A O 1
ATOM 605 N N . ALA A 1 79 ? 16.015 -1.850 -15.344 1.00 60.03 79 ALA A N 1
ATOM 606 C CA . ALA A 1 79 ? 17.042 -2.875 -15.150 1.00 60.03 79 ALA A CA 1
ATOM 607 C C . ALA A 1 79 ? 16.934 -3.987 -16.204 1.00 60.03 79 ALA A C 1
ATOM 609 O O . ALA A 1 79 ? 18.003 -4.415 -16.698 1.00 60.03 79 ALA A O 1
#

Organism: NCBI:txid253184

Solvent-accessible surface area (backbone atoms only — not comparable to full-atom values): 4477 Å² total; per-residue (Å²): 134,56,71,66,63,47,33,53,58,47,29,74,53,31,80,47,55,43,90,76,62,52,55,82,38,42,30,66,82,40,54,37,46,76,64,45,51,52,52,47,48,60,75,37,29,95,60,18,40,85,71,52,79,71,81,60,91,83,58,52,29,41,42,48,48,50,53,49,49,46,51,20,22,53,52,44,77,73,106

Mean predicted aligned error: 4.6 Å

Secondary structure (DSSP, 8-state):
--HHHHHHHHTTTSSS-TTT--TTSBTTTTT--HHHHHHHHHHTHHHH-GGGG---TT--BHHHHHHHHHHHHHHHHT-

Sequence (79 aa):
MNETAFKEALATFATEPAENLSMTDELDEIGIDSISVFELMIKLEDVVGEHATKIDDDMSTVQDLYDHVRKAAELHASA

Radius of gyration: 11.46 Å; Cα contacts (8 Å, |Δi|>4): 86; chains: 1; bounding box: 30×20×27 Å